Protein AF-A0A3R7CPK9-F1 (afdb_monomer_lite)

InterPro domains:
  IPR032157 Proteasome assembly chaperone 4 [PF16093] (6-55)
  IPR032157 Proteasome assembly chaperone 4 [PTHR33559] (7-76)

Structure (mmCIF, N/CA/C/O backbone):
data_AF-A0A3R7CPK9-F1
#
_entry.id   AF-A0A3R7CPK9-F1
#
loop_
_atom_site.group_PDB
_atom_site.id
_atom_site.type_symbol
_atom_site.label_atom_id
_atom_site.label_alt_id
_atom_site.label_comp_id
_atom_site.label_asym_id
_atom_site.label_entity_id
_atom_site.label_seq_id
_atom_site.pdbx_PDB_ins_code
_atom_site.Cartn_x
_atom_site.Cartn_y
_atom_site.Cartn_z
_atom_site.occupancy
_atom_site.B_iso_or_equiv
_atom_site.auth_seq_id
_atom_site.auth_comp_id
_atom_site.auth_asym_id
_atom_site.auth_atom_id
_atom_site.pdbx_PDB_model_num
ATOM 1 N N . MET A 1 1 ? 14.926 -5.910 -22.729 1.00 42.81 1 MET A N 1
ATOM 2 C CA . MET A 1 1 ? 14.696 -6.741 -21.533 1.00 42.81 1 MET A CA 1
ATOM 3 C C . MET A 1 1 ? 13.786 -5.925 -20.646 1.00 42.81 1 MET A C 1
ATOM 5 O O . MET A 1 1 ? 14.242 -4.912 -20.138 1.00 42.81 1 MET A O 1
ATOM 9 N N . GLU A 1 2 ? 12.502 -6.274 -20.573 1.00 51.44 2 GLU A N 1
ATOM 10 C CA . GLU A 1 2 ? 11.606 -5.687 -19.573 1.00 51.44 2 GLU A CA 1
ATOM 11 C C . GLU A 1 2 ? 12.066 -6.212 -18.213 1.00 51.44 2 GLU A C 1
ATOM 13 O O . GLU A 1 2 ? 11.903 -7.394 -17.904 1.00 51.44 2 GLU A O 1
ATOM 18 N N . ASN A 1 3 ? 12.736 -5.363 -17.438 1.00 51.97 3 ASN A N 1
ATOM 19 C CA . ASN A 1 3 ? 13.063 -5.681 -16.058 1.00 51.97 3 ASN A CA 1
ATOM 20 C C . ASN A 1 3 ? 11.779 -5.522 -15.245 1.00 51.97 3 ASN A C 1
ATOM 22 O O . ASN A 1 3 ? 11.502 -4.460 -14.704 1.00 51.97 3 ASN A O 1
ATOM 26 N N . LEU A 1 4 ? 10.979 -6.586 -15.185 1.00 57.16 4 LEU A N 1
ATOM 27 C CA . LEU A 1 4 ? 9.940 -6.725 -14.173 1.00 57.16 4 LEU A CA 1
ATOM 28 C C . LEU A 1 4 ? 10.647 -6.940 -12.832 1.00 57.16 4 LEU A C 1
ATOM 30 O O . LEU A 1 4 ? 10.926 -8.076 -12.444 1.00 57.16 4 LEU A O 1
ATOM 34 N N . ALA A 1 5 ? 10.995 -5.852 -12.147 1.00 62.59 5 ALA A N 1
ATOM 35 C CA . ALA A 1 5 ? 11.405 -5.933 -10.758 1.00 62.59 5 ALA A CA 1
ATOM 36 C C . ALA A 1 5 ? 10.210 -6.473 -9.960 1.00 62.59 5 ALA A C 1
ATOM 38 O O . ALA A 1 5 ? 9.128 -5.890 -9.944 1.00 62.59 5 ALA A O 1
ATOM 39 N N . VAL A 1 6 ? 10.371 -7.661 -9.377 1.00 71.62 6 VAL A N 1
ATOM 40 C CA . VAL A 1 6 ? 9.375 -8.221 -8.464 1.00 71.62 6 VAL A CA 1
ATOM 41 C C . VAL A 1 6 ? 9.690 -7.656 -7.089 1.00 71.62 6 VAL A C 1
ATOM 43 O O . VAL A 1 6 ? 10.615 -8.138 -6.438 1.00 71.62 6 VAL A O 1
ATOM 46 N N . SER A 1 7 ? 8.939 -6.640 -6.671 1.00 85.00 7 SER A N 1
ATOM 47 C CA . SER A 1 7 ? 9.054 -6.042 -5.343 1.00 85.00 7 SER A CA 1
ATOM 48 C C . SER A 1 7 ? 7.796 -6.299 -4.509 1.00 85.00 7 SER A C 1
ATOM 50 O O . SER A 1 7 ? 6.676 -6.475 -5.018 1.00 85.00 7 SER A O 1
ATOM 52 N N . MET A 1 8 ? 7.977 -6.372 -3.192 1.00 91.62 8 MET A N 1
ATOM 53 C CA . MET A 1 8 ? 6.873 -6.466 -2.242 1.00 91.62 8 MET A CA 1
ATOM 54 C C . MET A 1 8 ? 7.182 -5.656 -0.997 1.00 91.62 8 MET A C 1
ATOM 56 O O . MET A 1 8 ? 8.229 -5.847 -0.387 1.00 91.62 8 MET A O 1
ATOM 60 N N . SER A 1 9 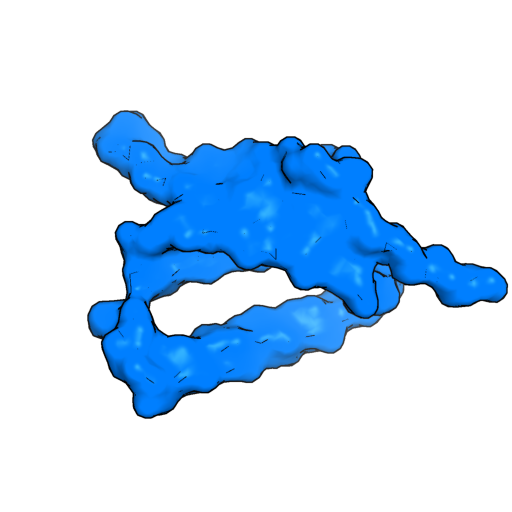? 6.222 -4.845 -0.565 1.00 94.25 9 SER A N 1
ATOM 61 C CA . SER A 1 9 ? 6.304 -4.045 0.653 1.00 94.25 9 SER A CA 1
ATOM 62 C C . SER A 1 9 ? 5.055 -4.202 1.519 1.00 94.25 9 SER A C 1
ATOM 64 O O . SER A 1 9 ? 3.974 -4.582 1.060 1.00 94.25 9 SER A O 1
ATOM 66 N N . THR A 1 10 ? 5.191 -3.894 2.806 1.00 95.75 10 THR A N 1
ATOM 67 C CA . THR A 1 10 ? 4.076 -3.802 3.753 1.00 95.75 10 THR A CA 1
ATOM 68 C C . THR A 1 10 ? 4.039 -2.429 4.396 1.00 95.75 10 THR A C 1
ATOM 70 O O . THR A 1 10 ? 5.079 -1.803 4.592 1.00 95.75 10 THR A O 1
ATOM 73 N N . ALA A 1 11 ? 2.840 -1.979 4.753 1.00 96.62 11 ALA A N 1
ATOM 74 C CA . ALA A 1 11 ? 2.640 -0.811 5.586 1.00 96.62 11 ALA A CA 1
ATOM 75 C C . ALA A 1 11 ? 1.639 -1.106 6.700 1.00 96.62 11 ALA A C 1
ATOM 77 O O . ALA A 1 11 ? 0.659 -1.834 6.511 1.00 96.62 11 ALA A O 1
ATOM 78 N N . VAL A 1 12 ? 1.853 -0.480 7.854 1.00 96.75 12 VAL A N 1
ATOM 79 C CA . VAL A 1 12 ? 0.954 -0.528 9.006 1.00 96.75 12 VAL A CA 1
ATOM 80 C C . VAL A 1 12 ? 0.888 0.838 9.685 1.00 96.75 12 VAL A C 1
ATOM 82 O O . VAL A 1 12 ? 1.899 1.504 9.902 1.00 96.75 12 VAL A O 1
ATOM 85 N N . LYS A 1 13 ? -0.322 1.268 10.053 1.00 95.25 13 LYS A N 1
ATOM 86 C CA . LYS A 1 13 ? -0.503 2.446 10.904 1.00 95.25 13 LYS A CA 1
ATOM 87 C C . LYS A 1 13 ? -0.325 2.042 12.364 1.00 95.25 13 LYS A C 1
ATOM 89 O O . LYS A 1 13 ? -1.063 1.192 12.862 1.00 95.25 13 LYS A O 1
ATOM 94 N N . THR A 1 14 ? 0.636 2.654 13.050 1.00 92.12 14 THR A N 1
ATOM 95 C CA . THR A 1 14 ? 0.810 2.453 14.494 1.00 92.12 14 THR A CA 1
ATOM 96 C C . THR A 1 14 ? 0.021 3.494 15.284 1.00 92.12 14 THR A C 1
ATOM 98 O O . THR A 1 14 ? -0.489 4.468 14.735 1.00 92.12 14 THR A O 1
ATOM 101 N N . ARG A 1 15 ? -0.105 3.284 16.597 1.00 90.19 15 ARG A N 1
ATOM 102 C CA . ARG A 1 15 ? -0.731 4.264 17.500 1.00 90.19 15 ARG A CA 1
ATOM 103 C C . ARG A 1 15 ? 0.211 5.403 17.898 1.00 90.19 15 ARG A C 1
ATOM 105 O O . ARG A 1 15 ? -0.253 6.372 18.485 1.00 90.19 15 ARG A O 1
ATOM 112 N N . TYR A 1 16 ? 1.507 5.253 17.634 1.00 90.50 16 TYR A N 1
ATOM 113 C CA . TYR A 1 16 ? 2.554 6.123 18.169 1.00 90.50 16 TYR A CA 1
ATOM 114 C C . TYR A 1 16 ? 3.053 7.155 17.157 1.00 90.50 16 TYR A C 1
ATOM 116 O O . TYR A 1 16 ? 3.652 8.144 17.564 1.00 90.50 16 TYR A O 1
ATOM 124 N N . ASP A 1 17 ? 2.782 6.944 15.868 1.00 88.75 17 ASP A N 1
ATOM 125 C CA . ASP A 1 17 ? 3.203 7.831 14.787 1.00 88.75 17 ASP A CA 1
ATOM 126 C C . ASP A 1 17 ? 2.004 8.148 13.870 1.00 88.75 17 ASP A C 1
ATOM 128 O O . ASP A 1 17 ? 1.265 7.228 13.493 1.00 88.75 17 ASP A O 1
ATOM 132 N N . PRO A 1 18 ? 1.751 9.427 13.521 1.00 85.69 18 PRO A N 1
ATOM 133 C CA . PRO A 1 18 ? 0.768 9.774 12.496 1.00 85.69 18 PRO A CA 1
ATOM 134 C C . PRO A 1 18 ? 1.100 9.190 11.114 1.00 85.69 18 PRO A C 1
ATOM 136 O O . PRO A 1 18 ? 0.180 8.982 10.314 1.00 85.69 18 PRO A O 1
ATOM 139 N N . LEU A 1 19 ? 2.377 8.927 10.829 1.00 91.25 19 LEU A N 1
ATOM 140 C CA . LEU A 1 19 ? 2.841 8.335 9.585 1.00 91.25 19 LEU A CA 1
ATOM 141 C C . LEU A 1 19 ? 2.811 6.798 9.653 1.00 91.25 19 LEU A C 1
ATOM 143 O O . LEU A 1 19 ? 3.194 6.194 10.657 1.00 91.25 19 LEU A O 1
ATOM 147 N N . PRO A 1 20 ? 2.361 6.125 8.579 1.00 94.31 20 PRO A N 1
ATOM 148 C CA . PRO A 1 20 ? 2.480 4.679 8.459 1.00 94.31 20 PRO A CA 1
ATOM 149 C C . PRO A 1 20 ? 3.935 4.217 8.482 1.00 94.31 20 PRO A C 1
ATOM 151 O O . PRO A 1 20 ? 4.752 4.701 7.697 1.00 94.31 20 PRO A O 1
ATOM 154 N N . LEU A 1 21 ? 4.227 3.200 9.292 1.00 94.81 21 LEU A N 1
ATOM 155 C CA . LEU A 1 21 ? 5.467 2.448 9.144 1.00 94.81 21 LEU A CA 1
ATOM 156 C C . LEU A 1 21 ? 5.355 1.575 7.899 1.00 94.81 21 LEU A C 1
ATOM 158 O O . LEU A 1 21 ? 4.336 0.908 7.710 1.00 94.81 21 LEU A O 1
ATOM 162 N N . ALA A 1 22 ? 6.398 1.564 7.076 1.00 93.56 22 ALA A N 1
ATOM 163 C CA . ALA A 1 22 ? 6.491 0.698 5.912 1.00 93.56 22 ALA A CA 1
ATOM 164 C C . ALA A 1 22 ? 7.861 0.024 5.832 1.00 93.56 22 ALA A C 1
ATOM 166 O O . ALA A 1 22 ? 8.841 0.534 6.370 1.00 93.56 22 ALA A O 1
ATOM 167 N N . SER A 1 23 ? 7.901 -1.140 5.193 1.00 92.00 23 SER A N 1
ATOM 168 C CA . SER A 1 23 ? 9.120 -1.914 4.971 1.00 92.00 23 SER A CA 1
ATOM 169 C C . SER A 1 23 ? 8.991 -2.697 3.676 1.00 92.00 23 SER A C 1
ATOM 171 O O . SER A 1 23 ? 7.958 -3.340 3.454 1.00 92.00 23 SER A O 1
ATOM 173 N N . SER A 1 24 ? 10.060 -2.712 2.881 1.00 90.69 24 SER A N 1
ATOM 174 C CA . SER A 1 24 ? 10.247 -3.726 1.847 1.00 90.69 24 SER A CA 1
ATOM 175 C C . SER A 1 24 ? 10.389 -5.110 2.494 1.00 90.69 24 SER A C 1
ATOM 177 O O . SER A 1 24 ? 10.941 -5.262 3.590 1.00 90.69 24 SER A O 1
ATOM 179 N N . LEU A 1 25 ? 9.793 -6.106 1.845 1.00 90.56 25 LEU A N 1
ATOM 180 C CA . LEU A 1 25 ? 9.759 -7.511 2.239 1.00 90.56 25 LEU A CA 1
ATOM 181 C C . LEU A 1 25 ? 10.519 -8.397 1.251 1.00 90.56 25 LEU A C 1
ATOM 183 O O . LEU A 1 25 ? 11.168 -9.349 1.680 1.00 90.56 25 LEU A O 1
ATOM 187 N N . LEU A 1 26 ? 10.416 -8.125 -0.053 1.00 86.00 26 LEU A N 1
ATOM 188 C CA . LEU A 1 26 ? 11.021 -8.949 -1.102 1.00 86.00 26 LEU A CA 1
ATOM 189 C C . LEU A 1 26 ? 11.615 -8.072 -2.193 1.00 86.00 26 LEU A C 1
ATOM 191 O O . LEU A 1 26 ? 10.892 -7.688 -3.104 1.00 86.00 26 LEU A O 1
ATOM 195 N N . GLY A 1 27 ? 12.922 -7.815 -2.118 1.00 71.19 27 GLY A N 1
ATOM 196 C CA . GLY A 1 27 ? 13.602 -6.971 -3.100 1.00 71.19 27 GLY A CA 1
ATOM 197 C C . GLY A 1 27 ? 13.066 -5.534 -3.113 1.00 71.19 27 GLY A C 1
ATOM 198 O O . GLY A 1 27 ? 11.960 -5.246 -2.664 1.00 71.19 27 GLY A O 1
ATOM 199 N N . GLY A 1 28 ? 13.883 -4.610 -3.597 1.00 65.50 28 GLY A N 1
ATOM 200 C CA . GLY A 1 28 ? 13.516 -3.199 -3.674 1.00 65.50 28 GLY A CA 1
ATOM 201 C C . GLY A 1 28 ? 14.367 -2.294 -2.789 1.00 65.50 28 GLY A C 1
ATOM 202 O O . GLY A 1 28 ? 14.946 -2.720 -1.783 1.00 65.50 28 GLY A O 1
ATOM 203 N N . GLY A 1 29 ? 14.499 -1.052 -3.236 1.00 63.31 29 GLY A N 1
ATOM 204 C CA . GLY A 1 29 ? 15.122 0.040 -2.514 1.00 63.31 29 GLY A CA 1
ATOM 205 C C . GLY A 1 29 ? 14.164 0.679 -1.511 1.00 63.31 29 GLY A C 1
ATOM 206 O O . GLY A 1 29 ? 12.986 0.344 -1.404 1.00 63.31 29 GLY A O 1
ATOM 207 N N . ALA A 1 30 ? 14.689 1.629 -0.739 1.00 55.59 30 ALA A N 1
ATOM 208 C CA . ALA A 1 30 ? 13.821 2.558 -0.031 1.00 55.59 30 ALA A CA 1
ATOM 209 C C . ALA A 1 30 ? 13.132 3.472 -1.062 1.00 55.59 30 ALA A C 1
ATOM 211 O O . ALA A 1 30 ? 13.790 3.939 -1.987 1.00 55.59 30 ALA A O 1
ATOM 212 N N . ASP A 1 31 ? 11.841 3.746 -0.854 1.00 63.44 31 ASP A N 1
ATOM 213 C CA . ASP A 1 31 ? 10.984 4.629 -1.670 1.00 63.44 31 ASP A CA 1
ATOM 214 C C . ASP A 1 31 ? 10.444 4.067 -2.993 1.00 63.44 31 ASP A C 1
ATOM 216 O O . ASP A 1 31 ? 9.874 4.822 -3.788 1.00 63.44 31 ASP A O 1
ATOM 220 N N . ASP A 1 32 ? 10.499 2.750 -3.177 1.00 78.50 32 ASP A N 1
ATOM 221 C CA . ASP A 1 32 ? 9.901 2.087 -4.334 1.00 78.50 32 ASP A CA 1
ATOM 222 C C . ASP A 1 32 ? 8.365 2.255 -4.382 1.00 78.50 32 ASP A C 1
ATOM 224 O O . ASP A 1 32 ? 7.672 2.450 -3.368 1.00 78.50 32 ASP A O 1
ATOM 228 N N . THR A 1 33 ? 7.815 2.189 -5.598 1.00 85.62 33 THR A N 1
ATOM 229 C CA . THR A 1 33 ? 6.399 2.456 -5.905 1.00 85.62 33 THR A CA 1
ATOM 230 C C . THR A 1 33 ? 5.443 1.658 -5.017 1.00 85.62 33 THR A C 1
ATOM 232 O O . THR A 1 33 ? 4.442 2.197 -4.533 1.00 85.62 33 THR A O 1
ATOM 235 N N . GLU A 1 34 ? 5.741 0.386 -4.752 1.00 89.06 34 GLU A N 1
ATOM 236 C CA . GLU A 1 34 ? 4.908 -0.478 -3.919 1.00 89.06 34 GLU A CA 1
ATOM 237 C C . GLU A 1 34 ? 4.940 -0.099 -2.438 1.00 89.06 34 GLU A C 1
ATOM 239 O O . GLU A 1 34 ? 3.909 -0.205 -1.766 1.00 89.06 34 GLU A O 1
ATOM 244 N N . GLN A 1 35 ? 6.071 0.402 -1.927 1.00 91.38 35 GLN A N 1
ATOM 245 C CA . GLN A 1 35 ? 6.167 0.881 -0.549 1.00 91.38 35 GLN A CA 1
ATOM 246 C C . GLN A 1 35 ? 5.299 2.126 -0.358 1.00 91.38 35 GLN A C 1
ATOM 248 O O . GLN A 1 35 ? 4.498 2.197 0.582 1.00 91.38 35 GLN A O 1
ATOM 253 N N . GLN A 1 36 ? 5.393 3.081 -1.284 1.00 91.44 36 GLN A N 1
ATOM 254 C CA . GLN A 1 36 ? 4.572 4.288 -1.231 1.00 91.44 36 GLN A CA 1
ATOM 255 C C . GLN A 1 36 ? 3.079 3.974 -1.403 1.00 91.44 36 GLN A C 1
ATOM 257 O O . GLN A 1 36 ? 2.231 4.540 -0.703 1.00 91.44 36 GLN A O 1
ATOM 262 N N . MET A 1 37 ? 2.745 3.046 -2.304 1.00 93.38 37 MET A N 1
ATOM 263 C CA . MET A 1 37 ? 1.372 2.583 -2.497 1.00 93.38 37 MET A CA 1
ATOM 264 C C . MET A 1 37 ? 0.832 1.921 -1.222 1.00 93.38 37 MET A C 1
ATOM 266 O O . MET A 1 37 ? -0.277 2.242 -0.787 1.00 93.38 37 MET A O 1
ATOM 270 N N . ALA A 1 38 ? 1.623 1.069 -0.559 1.00 94.94 38 ALA A N 1
ATOM 271 C CA . ALA A 1 38 ? 1.240 0.440 0.703 1.00 94.94 38 ALA A CA 1
ATOM 272 C C . ALA A 1 38 ? 0.933 1.487 1.786 1.00 94.94 38 ALA A C 1
ATOM 274 O O . ALA A 1 38 ? -0.111 1.403 2.439 1.00 94.94 38 ALA A O 1
ATOM 275 N N . GLN A 1 39 ? 1.786 2.508 1.943 1.00 95.06 39 GLN A N 1
ATOM 276 C CA . GLN A 1 39 ? 1.576 3.588 2.915 1.00 95.06 39 GLN A CA 1
ATOM 277 C C . GLN A 1 39 ? 0.264 4.341 2.672 1.00 95.06 39 GLN A C 1
ATOM 279 O O . GLN A 1 39 ? -0.520 4.550 3.605 1.00 95.06 39 GLN A O 1
ATOM 284 N N . ARG A 1 40 ? -0.013 4.725 1.419 1.00 94.69 40 ARG A N 1
ATOM 285 C CA . ARG A 1 40 ? -1.244 5.449 1.065 1.00 94.69 40 ARG A CA 1
ATOM 286 C C . A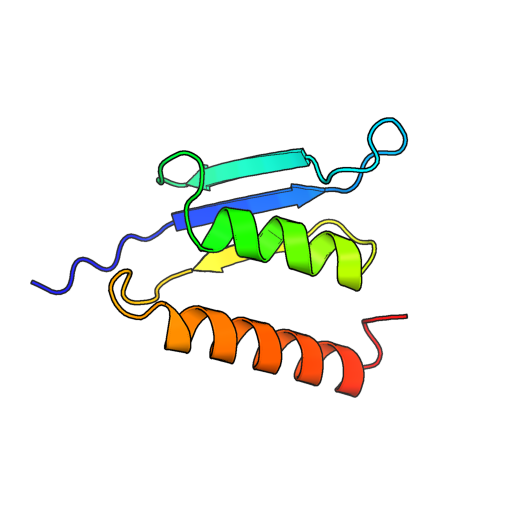RG A 1 40 ? -2.492 4.592 1.266 1.00 94.69 40 ARG A C 1
ATOM 288 O O . ARG A 1 40 ? -3.471 5.073 1.845 1.00 94.69 40 ARG A O 1
ATOM 295 N N . LEU A 1 41 ? -2.456 3.322 0.867 1.00 95.38 41 LEU A N 1
ATOM 296 C CA . LEU A 1 41 ? -3.571 2.389 1.053 1.00 95.38 41 LEU A CA 1
ATOM 297 C C . LEU A 1 41 ? -3.853 2.106 2.535 1.00 95.38 41 LEU A C 1
ATOM 299 O O . LEU A 1 41 ? -5.021 2.037 2.924 1.00 95.38 41 LEU A O 1
ATOM 303 N N . VAL A 1 42 ? -2.828 2.018 3.390 1.00 96.00 42 VAL A N 1
ATOM 304 C CA . VAL A 1 42 ? -3.007 1.883 4.849 1.00 96.00 42 VAL A CA 1
ATOM 305 C C . VAL A 1 42 ? -3.817 3.047 5.418 1.00 96.00 42 VAL A C 1
ATOM 307 O O . VAL A 1 42 ? -4.711 2.844 6.239 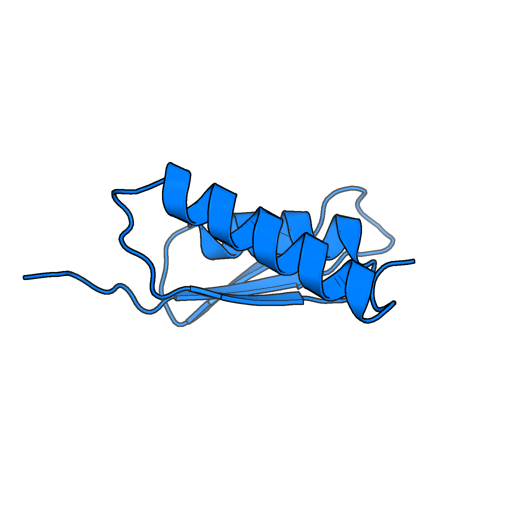1.00 96.00 42 VAL A O 1
ATOM 310 N N . LEU A 1 43 ? -3.525 4.276 4.979 1.00 93.69 43 LEU A N 1
ATOM 311 C CA . LEU A 1 43 ? -4.199 5.474 5.483 1.00 93.69 43 LEU A CA 1
ATOM 312 C C . LEU A 1 43 ? -5.660 5.539 5.046 1.00 93.69 43 LEU A C 1
ATOM 314 O O . LEU A 1 43 ? -6.478 6.126 5.750 1.00 93.69 43 LEU A O 1
ATOM 318 N N . ARG A 1 44 ? -5.985 4.959 3.888 1.00 93.69 44 ARG A N 1
ATOM 319 C CA . ARG A 1 44 ? -7.355 4.892 3.370 1.00 93.69 44 ARG A CA 1
ATOM 320 C C . ARG A 1 44 ? -8.152 3.770 4.025 1.00 93.69 44 ARG A C 1
ATOM 322 O O . ARG A 1 44 ? -9.300 3.983 4.377 1.00 93.69 44 ARG A O 1
ATOM 329 N N . THR A 1 45 ? -7.552 2.596 4.197 1.00 93.00 45 THR A N 1
ATOM 330 C CA . THR A 1 45 ? -8.250 1.397 4.690 1.00 93.00 45 THR A CA 1
ATOM 331 C C . THR A 1 45 ? -8.286 1.287 6.213 1.00 93.00 45 THR A C 1
ATOM 333 O O . THR A 1 45 ? -9.149 0.599 6.752 1.00 93.00 45 THR A O 1
ATOM 336 N N . GLY A 1 46 ? -7.341 1.915 6.920 1.00 92.00 46 GLY A N 1
ATOM 337 C CA . GLY A 1 46 ? -7.185 1.770 8.370 1.00 92.00 46 GLY A CA 1
ATOM 338 C C . GLY A 1 46 ? -6.708 0.380 8.814 1.00 92.00 46 GLY A C 1
ATOM 339 O O . GLY A 1 46 ? -6.763 0.072 10.004 1.00 92.00 46 GLY A O 1
ATOM 340 N N . LYS A 1 47 ? -6.251 -0.465 7.883 1.00 92.81 47 LYS A N 1
ATOM 341 C CA . LYS A 1 47 ? -5.782 -1.840 8.124 1.00 92.81 47 LYS A CA 1
ATOM 342 C C . LYS A 1 47 ? -4.362 -1.999 7.597 1.00 92.81 47 LYS A C 1
ATOM 344 O O . LYS A 1 47 ? -3.959 -1.232 6.736 1.00 92.81 47 LYS A O 1
ATOM 349 N N . GLN A 1 48 ? -3.617 -2.989 8.088 1.00 96.00 48 GLN A N 1
ATOM 350 C CA . GLN A 1 48 ? -2.320 -3.342 7.501 1.00 96.00 48 GLN A CA 1
ATOM 351 C C . GLN A 1 48 ? -2.497 -3.735 6.028 1.00 96.00 48 GLN A C 1
ATOM 353 O O . GLN A 1 48 ? -3.430 -4.467 5.692 1.00 96.00 48 GLN A O 1
ATOM 358 N N . VAL A 1 49 ? -1.602 -3.254 5.166 1.00 96.50 49 VAL A N 1
ATOM 359 C CA . VAL A 1 49 ? -1.642 -3.496 3.719 1.00 96.50 49 VAL A CA 1
ATOM 360 C C . VAL A 1 49 ? -0.323 -4.109 3.268 1.00 96.50 49 VAL A C 1
ATOM 362 O O . VAL A 1 49 ? 0.750 -3.692 3.698 1.00 96.50 49 VAL A O 1
ATOM 365 N N . PHE A 1 50 ? -0.418 -5.098 2.386 1.00 95.75 50 PHE A N 1
ATOM 366 C CA . PHE A 1 50 ? 0.707 -5.679 1.665 1.00 95.75 50 PHE A CA 1
ATOM 367 C C . PHE A 1 50 ? 0.518 -5.371 0.183 1.00 95.75 50 PHE A C 1
ATOM 369 O O . PHE A 1 50 ? -0.574 -5.576 -0.347 1.00 95.75 50 PHE A O 1
ATOM 376 N N . VAL A 1 51 ? 1.562 -4.874 -0.471 1.00 93.75 51 VAL A N 1
ATOM 377 C CA . VAL A 1 51 ? 1.556 -4.574 -1.904 1.00 93.75 51 VAL A CA 1
ATOM 378 C C . VAL A 1 51 ? 2.703 -5.336 -2.537 1.00 93.75 51 VAL A C 1
ATOM 380 O O . VAL A 1 51 ? 3.853 -5.156 -2.152 1.00 93.75 51 VAL A O 1
ATOM 383 N N . SER A 1 52 ? 2.376 -6.186 -3.503 1.00 91.19 52 SER A N 1
ATOM 384 C CA . SER A 1 52 ? 3.338 -6.703 -4.469 1.00 91.19 52 SER A CA 1
ATOM 385 C C . SER A 1 52 ? 3.027 -6.034 -5.797 1.00 91.19 52 SER A C 1
ATOM 387 O O . SER A 1 52 ? 1.867 -6.022 -6.217 1.00 91.19 52 SER A O 1
ATOM 389 N N . CYS A 1 53 ? 4.032 -5.405 -6.395 1.00 85.62 53 CYS A N 1
ATOM 390 C CA . CYS A 1 53 ? 3.869 -4.626 -7.610 1.00 85.62 53 CYS A CA 1
ATOM 391 C C . CYS A 1 53 ? 4.796 -5.178 -8.684 1.00 85.62 53 CYS A C 1
ATOM 393 O O . CYS A 1 53 ? 5.995 -5.319 -8.479 1.00 85.62 53 CYS A O 1
ATOM 395 N N . ASN A 1 54 ? 4.212 -5.490 -9.834 1.00 85.06 54 ASN A N 1
ATOM 396 C CA . ASN A 1 54 ? 4.914 -5.978 -11.016 1.00 85.06 54 ASN A CA 1
ATOM 397 C C . ASN A 1 54 ? 4.574 -5.070 -12.199 1.00 85.06 54 ASN A C 1
ATOM 399 O O . ASN A 1 54 ? 4.085 -5.531 -13.228 1.00 85.06 54 ASN A O 1
ATOM 403 N N . LEU A 1 55 ? 4.732 -3.763 -11.997 1.00 82.19 55 LEU A N 1
ATOM 404 C CA . LEU A 1 55 ? 4.483 -2.747 -13.015 1.00 82.19 55 LEU A CA 1
ATOM 405 C C . LEU A 1 55 ? 5.818 -2.239 -13.576 1.00 82.19 55 LEU A C 1
ATOM 407 O O . LEU A 1 55 ? 6.813 -2.261 -12.851 1.00 82.19 55 LEU A O 1
ATOM 411 N N . PRO A 1 56 ? 5.847 -1.770 -14.834 1.00 82.38 56 PRO A N 1
ATOM 412 C CA . PRO A 1 56 ? 6.990 -1.037 -15.366 1.00 82.38 56 PRO A CA 1
ATOM 413 C C . PRO A 1 56 ? 7.306 0.191 -14.496 1.00 82.38 56 PRO A C 1
ATOM 415 O O . PRO A 1 56 ? 6.410 0.967 -14.167 1.00 82.38 56 PRO A O 1
ATOM 418 N N . GLU A 1 57 ? 8.570 0.355 -14.098 1.00 75.19 57 GLU A N 1
ATOM 419 C CA . GLU A 1 57 ? 9.009 1.460 -13.225 1.00 75.19 57 GLU A CA 1
ATOM 420 C C . GLU A 1 57 ? 9.022 2.823 -13.937 1.00 75.19 57 GLU A C 1
ATOM 422 O O . GLU A 1 57 ? 8.974 3.868 -13.292 1.00 75.19 57 GLU A O 1
ATOM 427 N N . ASP A 1 58 ? 9.080 2.824 -15.268 1.00 80.56 58 ASP A N 1
ATOM 428 C CA . ASP A 1 58 ? 9.125 4.013 -16.118 1.00 80.56 58 ASP A CA 1
ATOM 429 C C . ASP A 1 58 ? 7.752 4.672 -16.334 1.00 80.56 58 ASP A C 1
ATOM 431 O O . ASP A 1 58 ? 7.690 5.821 -16.778 1.00 80.56 58 ASP A O 1
ATOM 435 N N . ASP A 1 59 ? 6.660 4.000 -15.957 1.00 84.06 59 ASP A N 1
ATOM 436 C CA . ASP A 1 59 ? 5.293 4.507 -16.095 1.00 84.06 59 ASP A CA 1
ATOM 437 C C . ASP A 1 59 ? 4.653 4.840 -14.733 1.00 84.06 59 ASP A C 1
ATOM 439 O O . ASP A 1 59 ? 3.856 4.094 -14.151 1.00 84.06 59 ASP A O 1
ATOM 443 N N . MET A 1 60 ? 4.990 6.025 -14.216 1.00 83.31 60 MET A N 1
ATOM 444 C CA . MET A 1 60 ? 4.397 6.550 -12.980 1.00 83.31 60 MET A CA 1
ATOM 445 C C . MET A 1 60 ? 2.882 6.792 -13.094 1.00 83.31 60 MET A C 1
ATOM 447 O O . MET A 1 60 ? 2.165 6.707 -12.089 1.00 83.31 60 MET A O 1
ATOM 451 N N . GLU A 1 61 ? 2.375 7.111 -14.291 1.00 90.12 61 GLU A N 1
ATOM 452 C CA . GLU A 1 61 ? 0.945 7.363 -14.505 1.00 90.12 61 GLU A CA 1
ATOM 453 C C . GLU A 1 61 ? 0.137 6.075 -14.345 1.00 90.12 61 GLU A C 1
ATOM 455 O O . GLU A 1 61 ? -0.912 6.080 -13.687 1.00 90.12 61 GLU A O 1
ATOM 460 N N . LEU A 1 62 ? 0.661 4.958 -14.854 1.00 90.19 62 LEU A N 1
ATOM 461 C CA . LEU A 1 62 ? 0.088 3.632 -14.665 1.00 90.19 62 LEU A CA 1
ATOM 462 C C . LEU A 1 62 ? 0.018 3.257 -13.182 1.00 90.19 62 LEU A C 1
ATOM 464 O O . LEU A 1 62 ? -1.035 2.815 -12.717 1.00 90.19 62 LEU A O 1
ATOM 468 N N . GLY A 1 63 ? 1.087 3.491 -12.415 1.00 88.56 63 GLY A N 1
ATOM 469 C CA . GLY A 1 63 ? 1.094 3.249 -10.967 1.00 88.56 63 GLY A CA 1
ATOM 470 C C . GLY A 1 63 ? -0.012 4.023 -10.236 1.00 88.56 63 GLY A C 1
ATOM 471 O O . GLY A 1 63 ? -0.765 3.455 -9.437 1.00 88.56 63 GLY A O 1
ATOM 472 N N . ALA A 1 64 ? -0.181 5.307 -10.565 1.00 90.38 64 ALA A N 1
ATOM 473 C CA . ALA A 1 64 ? -1.239 6.141 -9.997 1.00 90.38 64 ALA A CA 1
ATOM 474 C C . ALA A 1 64 ? -2.648 5.696 -10.432 1.00 90.38 64 ALA A C 1
ATOM 476 O O . ALA A 1 64 ? -3.589 5.734 -9.630 1.00 90.38 64 ALA A O 1
ATOM 477 N N . TYR A 1 65 ? -2.815 5.274 -11.688 1.00 94.25 65 TYR A N 1
ATOM 478 C CA . TYR A 1 65 ? -4.074 4.735 -12.199 1.00 94.25 65 TYR A CA 1
ATOM 479 C C . TYR A 1 65 ? -4.468 3.442 -11.475 1.00 94.25 65 TYR A C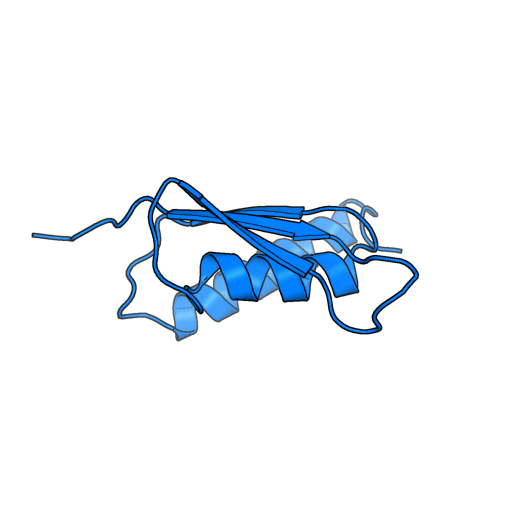 1
ATOM 481 O O . TYR A 1 65 ? -5.603 3.321 -11.005 1.00 94.25 65 TYR A O 1
ATOM 489 N N . VAL A 1 66 ? -3.524 2.511 -11.314 1.00 93.75 66 VAL A N 1
ATOM 490 C CA . VAL A 1 66 ? -3.731 1.242 -10.603 1.00 93.75 66 VAL A CA 1
ATOM 491 C C . VAL A 1 66 ? -4.149 1.495 -9.156 1.00 93.75 66 VAL A C 1
ATOM 493 O O . VAL A 1 66 ? -5.142 0.928 -8.699 1.00 93.75 66 VAL A O 1
ATOM 496 N N . GLU A 1 67 ? -3.474 2.400 -8.445 1.00 92.94 67 GLU A N 1
ATOM 497 C CA 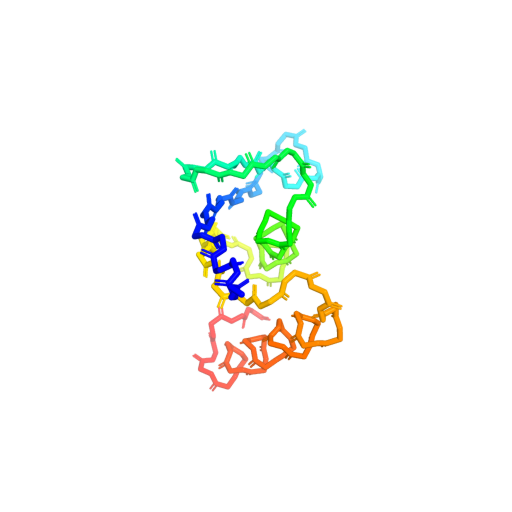. GLU A 1 67 ? -3.844 2.732 -7.065 1.00 92.94 67 GLU A CA 1
ATOM 498 C C . GLU A 1 67 ? -5.272 3.299 -6.966 1.00 92.94 67 GLU A C 1
ATOM 500 O O . GLU A 1 67 ? -6.046 2.917 -6.081 1.00 92.94 67 GLU A O 1
ATOM 505 N N . ARG A 1 68 ? -5.666 4.177 -7.900 1.00 94.94 68 ARG A N 1
ATOM 506 C CA . ARG A 1 68 ? -7.036 4.716 -7.961 1.00 94.94 68 ARG A CA 1
ATOM 507 C C . ARG A 1 68 ? -8.067 3.619 -8.221 1.00 94.94 68 ARG A C 1
ATOM 509 O O . ARG A 1 68 ? -9.104 3.609 -7.554 1.00 94.94 68 ARG A O 1
ATOM 516 N N . ALA A 1 69 ? -7.779 2.696 -9.137 1.00 96.69 69 ALA A N 1
ATOM 517 C CA . ALA A 1 69 ? -8.653 1.571 -9.454 1.00 96.69 69 ALA A CA 1
ATOM 518 C C . ALA A 1 69 ? -8.826 0.624 -8.253 1.00 96.69 69 ALA A C 1
ATOM 520 O O . ALA A 1 69 ? -9.950 0.220 -7.945 1.00 96.69 69 ALA A O 1
ATOM 521 N N . ILE A 1 70 ? -7.745 0.339 -7.516 1.00 95.69 70 ILE A N 1
ATOM 522 C CA . ILE A 1 70 ? -7.795 -0.432 -6.265 1.00 95.69 70 ILE A CA 1
ATOM 523 C C . ILE A 1 70 ? -8.716 0.263 -5.259 1.00 95.69 70 ILE A C 1
ATOM 525 O O . ILE A 1 70 ? -9.633 -0.362 -4.730 1.00 95.69 70 ILE A O 1
ATOM 529 N N . LEU A 1 71 ? -8.528 1.565 -5.015 1.00 94.50 71 LEU A N 1
ATOM 530 C CA . LEU A 1 71 ? -9.358 2.310 -4.064 1.00 94.50 71 LEU A CA 1
ATOM 531 C C . LEU A 1 71 ? -10.833 2.347 -4.464 1.00 94.50 71 LEU A C 1
ATOM 533 O O . LEU A 1 71 ? -11.696 2.237 -3.595 1.00 94.50 71 LEU A O 1
ATOM 537 N N . GLN A 1 72 ? -11.134 2.494 -5.754 1.00 96.31 72 GLN A N 1
ATOM 538 C CA . GLN A 1 72 ? -12.506 2.408 -6.247 1.00 96.31 72 GLN A CA 1
ATOM 539 C C . GLN A 1 72 ? -13.097 1.029 -5.954 1.00 96.31 72 GLN A C 1
ATOM 541 O O . GLN A 1 72 ? -14.144 0.940 -5.316 1.00 96.31 72 GLN A O 1
ATOM 546 N N . ARG A 1 73 ? -12.377 -0.044 -6.298 1.00 97.12 73 ARG A N 1
ATOM 547 C CA . ARG A 1 73 ? -12.842 -1.408 -6.046 1.00 97.12 73 ARG A CA 1
ATOM 548 C C . ARG A 1 73 ? -13.074 -1.679 -4.562 1.00 97.12 73 ARG A C 1
ATOM 550 O O . ARG A 1 73 ? -14.073 -2.305 -4.221 1.00 97.12 73 ARG A O 1
ATOM 557 N N . LEU A 1 74 ? -12.186 -1.206 -3.684 1.00 94.94 74 LEU A N 1
ATOM 558 C CA . LEU A 1 74 ? -12.322 -1.366 -2.233 1.00 94.94 74 LEU A CA 1
ATOM 559 C C . LEU A 1 74 ? -13.543 -0.621 -1.668 1.00 94.94 74 LEU A C 1
ATOM 561 O O . LEU A 1 74 ? -14.145 -1.103 -0.708 1.00 94.94 74 LEU A O 1
ATOM 565 N N . ARG A 1 75 ? -13.936 0.517 -2.257 1.00 93.75 75 ARG A N 1
ATOM 566 C CA . ARG A 1 75 ? -15.195 1.199 -1.908 1.00 93.75 75 ARG A CA 1
ATOM 567 C C . ARG A 1 75 ? -16.411 0.413 -2.382 1.00 93.75 75 ARG A C 1
ATOM 569 O O . ARG A 1 75 ? -17.344 0.241 -1.606 1.00 93.75 75 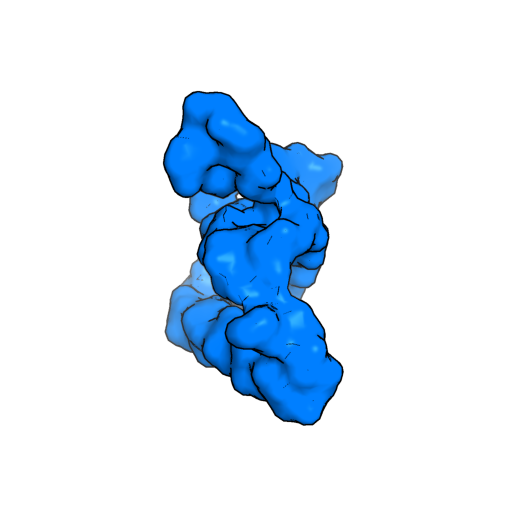ARG A O 1
ATOM 576 N N . ASP A 1 76 ? -16.379 -0.112 -3.607 1.00 96.38 76 ASP A N 1
ATOM 577 C CA . ASP A 1 76 ? -17.498 -0.878 -4.175 1.00 96.38 76 ASP A CA 1
ATOM 578 C C . ASP A 1 76 ? -17.827 -2.122 -3.339 1.00 96.38 76 ASP A C 1
ATOM 580 O O . ASP A 1 76 ? -18.989 -2.497 -3.196 1.00 96.38 76 ASP A O 1
ATOM 584 N N . VAL A 1 77 ? -16.803 -2.757 -2.757 1.00 96.00 77 VAL A N 1
ATOM 585 C CA . VAL A 1 77 ? -16.967 -3.911 -1.857 1.00 96.00 77 VAL A CA 1
ATOM 586 C C . VAL A 1 77 ? -17.108 -3.524 -0.378 1.00 96.00 77 VAL A C 1
ATOM 588 O O . VAL A 1 77 ? -17.051 -4.404 0.476 1.00 96.00 77 VAL A O 1
ATOM 591 N N . GLN A 1 78 ? -17.269 -2.233 -0.062 1.00 90.81 78 GLN A N 1
ATOM 592 C CA . GLN A 1 78 ? -17.442 -1.707 1.302 1.00 90.81 78 GLN A CA 1
ATOM 593 C C . GLN A 1 78 ? -16.317 -2.117 2.271 1.00 90.81 78 GLN A C 1
ATOM 595 O O . GLN A 1 78 ? -16.534 -2.352 3.459 1.00 90.81 78 GLN A O 1
ATOM 600 N N . PHE A 1 79 ? -15.088 -2.236 1.761 1.00 88.50 79 PHE A N 1
ATOM 601 C CA . PHE A 1 79 ? -13.913 -2.573 2.569 1.00 88.50 79 PHE A CA 1
ATOM 602 C C . PHE A 1 79 ? -13.257 -1.340 3.200 1.00 88.50 79 PHE A C 1
ATOM 604 O O . PHE A 1 79 ? -12.580 -1.452 4.225 1.00 88.50 79 PHE A O 1
ATOM 611 N N . VAL A 1 80 ? -13.437 -0.178 2.571 1.00 83.44 80 VAL A N 1
ATOM 612 C CA . VAL A 1 80 ? -13.036 1.127 3.108 1.00 83.44 80 VAL A CA 1
ATOM 613 C C . VAL A 1 80 ? -14.196 1.682 3.942 1.00 83.44 80 VAL A C 1
ATOM 615 O O . VAL A 1 80 ? -15.331 1.587 3.469 1.00 83.44 80 VAL A O 1
ATOM 618 N N . PRO A 1 81 ? -13.936 2.212 5.151 1.00 68.19 81 PRO A N 1
ATOM 619 C CA . PRO A 1 81 ? -14.957 2.870 5.966 1.00 68.19 81 PRO A CA 1
ATOM 620 C C . PRO A 1 81 ? -15.515 4.151 5.329 1.00 68.19 81 PRO A C 1
ATOM 622 O O . PRO A 1 81 ? -14.829 4.753 4.468 1.00 68.19 81 PRO A O 1
#

Secondary structure (DSSP, 8-state):
------EEEEEE--SS-SSPEEEEEES--TT-HHHHHHHHHHHHHSS-EEEEE-S-TT-HHHHHHHHHHHHHHHHHTT---

Organism: Aphanomyces astaci (NCBI:txid112090)

Sequence (81 aa):
MENLAVSMSTAVKTRYDPLPLASSLLGGGADDTEQQMAQRLVLRTGKQVFVSCNLPEDDMELGAYVERAILQRLRDVQFVP

Radius of gyration: 12.9 Å; chains: 1; bounding box: 33×19×40 Å

Foldseek 3Di:
DQPQDWWKKKWADDPPDPFIDMDTDHDDDPPDLQRVLNRVVCVQQVGIDMDTDRDRRVCPVVSVVVSVVVSVVCVVVVSGD

pLDDT: mean 86.69, std 12.28, range [42.81, 97.12]